Protein AF-A0AAU5KSC3-F1 (afdb_monomer_lite)

Radius of gyration: 21.06 Å; chains: 1; bounding box: 51×41×42 Å

Secondary structure (DSSP, 8-state):
----TTSSTTGGGB-TTT-PBPSS-SSSPPTTT-PPPP------S--------------

Structure (mmCIF, N/CA/C/O backbone):
data_AF-A0AAU5KSC3-F1
#
_entry.id   AF-A0AAU5KSC3-F1
#
loop_
_atom_site.group_PDB
_atom_site.id
_atom_site.type_symbol
_atom_site.label_atom_id
_atom_site.label_alt_id
_atom_site.label_comp_id
_atom_site.label_asym_id
_atom_site.label_entity_id
_atom_site.label_seq_id
_atom_site.pdbx_PDB_ins_code
_atom_site.Cartn_x
_atom_site.Cartn_y
_atom_site.Cartn_z
_atom_site.occupancy
_atom_site.B_iso_or_equiv
_atom_site.auth_seq_id
_atom_site.auth_comp_id
_atom_site.auth_asym_id
_atom_site.auth_atom_id
_atom_site.pdbx_PDB_model_num
ATOM 1 N N . MET A 1 1 ? 17.306 -13.565 -23.670 1.00 49.34 1 MET A N 1
ATOM 2 C CA . MET A 1 1 ? 15.998 -13.553 -22.999 1.00 49.34 1 MET A CA 1
ATOM 3 C C . MET A 1 1 ? 16.208 -12.755 -21.735 1.00 49.34 1 MET A C 1
ATOM 5 O O . MET A 1 1 ? 16.880 -13.253 -20.846 1.00 49.34 1 MET A O 1
ATOM 9 N N . ASP A 1 2 ? 15.813 -11.484 -21.735 1.00 54.50 2 ASP A N 1
ATOM 10 C CA . ASP A 1 2 ? 15.854 -10.660 -20.526 1.00 54.50 2 ASP A CA 1
ATOM 11 C C . ASP A 1 2 ? 14.451 -10.737 -19.920 1.00 54.50 2 ASP A C 1
ATOM 13 O O . ASP A 1 2 ? 13.483 -10.176 -20.436 1.00 54.50 2 ASP A O 1
ATOM 17 N N . GLU A 1 3 ? 14.313 -11.638 -18.954 1.00 58.28 3 GLU A N 1
ATOM 18 C CA . GLU A 1 3 ? 13.055 -12.029 -18.328 1.00 58.28 3 GLU A CA 1
ATOM 19 C C . GLU A 1 3 ? 12.553 -10.905 -17.403 1.00 58.28 3 GLU A C 1
ATOM 21 O O . GLU A 1 3 ? 12.863 -10.870 -16.221 1.00 58.28 3 GLU A O 1
ATOM 26 N N . GLY A 1 4 ? 11.781 -9.962 -17.957 1.00 57.97 4 GLY A N 1
ATOM 27 C CA . GLY A 1 4 ? 10.649 -9.277 -17.304 1.00 57.97 4 GLY A CA 1
ATOM 28 C C . GLY A 1 4 ? 10.820 -8.708 -15.883 1.00 57.97 4 GLY A C 1
ATOM 29 O O . GLY A 1 4 ? 9.840 -8.680 -15.134 1.00 57.97 4 GLY A O 1
ATOM 30 N N . GLY A 1 5 ? 12.013 -8.250 -15.499 1.00 55.84 5 GLY A N 1
ATOM 31 C CA . GLY A 1 5 ? 12.388 -7.988 -14.101 1.00 55.84 5 GLY A CA 1
ATOM 32 C C . GLY A 1 5 ? 11.816 -6.735 -13.418 1.00 55.84 5 GLY A C 1
ATOM 33 O O . GLY A 1 5 ? 12.070 -6.540 -12.233 1.00 55.84 5 GLY A O 1
ATOM 34 N N . GLU A 1 6 ? 11.041 -5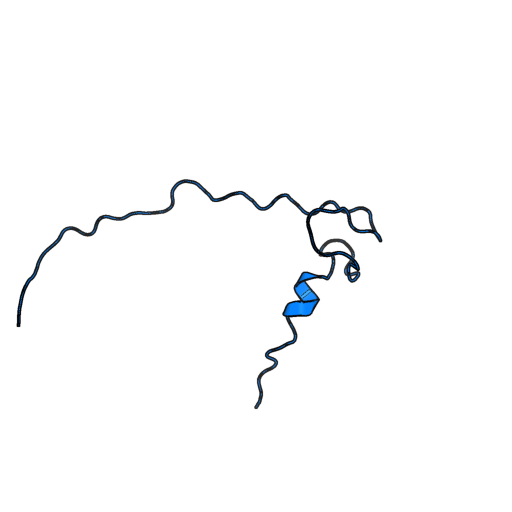.886 -14.100 1.00 56.44 6 GLU A N 1
ATOM 35 C CA . GLU A 1 6 ? 10.555 -4.601 -13.543 1.00 56.44 6 GLU A CA 1
ATOM 36 C C . GLU A 1 6 ? 9.022 -4.453 -13.491 1.00 56.44 6 GLU A C 1
ATOM 38 O O . GLU A 1 6 ? 8.488 -3.439 -13.038 1.00 56.44 6 GLU A O 1
ATOM 43 N N . SER A 1 7 ? 8.284 -5.489 -13.893 1.00 55.41 7 SER A N 1
ATOM 44 C CA . SER A 1 7 ? 6.821 -5.434 -14.043 1.00 55.41 7 SER A CA 1
ATOM 45 C C . SER A 1 7 ? 6.049 -5.423 -12.714 1.00 55.41 7 SER A C 1
ATOM 47 O O . SER A 1 7 ? 4.848 -5.173 -12.705 1.00 55.41 7 SER A O 1
ATOM 49 N N . ALA A 1 8 ? 6.703 -5.720 -11.588 1.00 59.88 8 ALA A N 1
ATOM 50 C CA . ALA A 1 8 ? 6.015 -5.984 -10.322 1.00 59.88 8 ALA A CA 1
ATOM 51 C C . ALA A 1 8 ? 6.035 -4.809 -9.331 1.00 59.88 8 ALA A C 1
ATOM 53 O O . ALA A 1 8 ? 5.118 -4.683 -8.523 1.00 59.88 8 ALA A O 1
ATOM 54 N N . CYS A 1 9 ? 7.023 -3.909 -9.406 1.00 63.62 9 CYS A N 1
ATOM 55 C CA . CYS A 1 9 ? 7.141 -2.802 -8.444 1.00 63.62 9 CYS A CA 1
ATOM 56 C C . CYS A 1 9 ? 6.013 -1.763 -8.575 1.00 63.62 9 CYS A C 1
ATOM 58 O O . CYS A 1 9 ? 5.705 -1.059 -7.614 1.00 63.62 9 CYS A O 1
ATOM 60 N N . TRP A 1 10 ? 5.392 -1.651 -9.753 1.00 74.00 10 TRP A N 1
ATOM 61 C CA . TRP A 1 10 ? 4.225 -0.791 -9.967 1.00 74.00 10 TRP A CA 1
ATOM 62 C C . TRP A 1 10 ? 2.899 -1.527 -9.734 1.00 74.00 10 TRP A C 1
ATOM 64 O O . TRP A 1 10 ? 1.910 -0.881 -9.390 1.00 74.00 10 TRP A O 1
ATOM 74 N N . LEU A 1 11 ? 2.882 -2.861 -9.861 1.00 76.25 11 LEU A N 1
ATOM 75 C CA . LEU A 1 11 ? 1.698 -3.691 -9.625 1.00 76.25 11 LEU A CA 1
ATOM 76 C C . LEU A 1 11 ? 1.265 -3.651 -8.153 1.00 76.25 11 LEU A C 1
ATOM 78 O O . LEU A 1 11 ? 0.076 -3.608 -7.865 1.00 76.25 11 LEU A O 1
ATOM 82 N N . ASP A 1 12 ? 2.228 -3.551 -7.234 1.00 74.56 12 ASP A N 1
ATOM 83 C CA . ASP A 1 12 ? 1.982 -3.357 -5.795 1.00 74.56 12 ASP A CA 1
ATOM 84 C C . ASP A 1 12 ? 1.194 -2.065 -5.485 1.00 74.56 12 ASP A C 1
ATOM 86 O O . ASP A 1 12 ? 0.514 -1.944 -4.466 1.00 74.56 12 ASP A O 1
ATOM 90 N N . ARG A 1 13 ? 1.217 -1.087 -6.402 1.00 81.62 13 ARG A N 1
ATOM 91 C CA . ARG A 1 13 ? 0.445 0.159 -6.272 1.00 81.62 13 ARG A CA 1
ATOM 92 C C . ARG A 1 13 ? -0.962 0.066 -6.850 1.00 81.62 13 ARG A C 1
ATOM 94 O O . ARG A 1 13 ? -1.741 1.009 -6.689 1.00 81.62 13 ARG A O 1
ATOM 101 N N . VAL A 1 14 ? -1.301 -1.022 -7.534 1.00 87.44 14 VAL A N 1
ATOM 102 C CA . VAL A 1 14 ? -2.642 -1.242 -8.074 1.00 87.44 14 VAL A CA 1
ATOM 103 C C . VAL A 1 14 ? -3.552 -1.727 -6.950 1.00 87.44 14 VAL A C 1
ATOM 105 O O . VAL A 1 14 ? -3.222 -2.642 -6.204 1.00 87.44 14 VAL A O 1
ATOM 108 N N . CYS A 1 15 ? -4.716 -1.100 -6.805 1.00 88.06 15 CYS A N 1
ATOM 109 C CA . CYS A 1 15 ? -5.713 -1.537 -5.838 1.00 88.06 15 CYS A CA 1
ATOM 110 C C . CYS A 1 15 ? -6.220 -2.944 -6.212 1.00 88.06 15 CYS A C 1
ATOM 112 O O . CYS A 1 15 ? -6.751 -3.095 -7.315 1.00 88.06 15 CYS A O 1
ATOM 114 N N . PRO A 1 16 ? -6.132 -3.947 -5.318 1.00 83.62 16 PRO A N 1
ATOM 115 C CA . PRO A 1 16 ? -6.575 -5.309 -5.625 1.00 83.62 16 PRO A CA 1
ATOM 116 C C . PRO A 1 16 ? -8.098 -5.418 -5.796 1.00 83.62 16 PRO A C 1
ATOM 118 O O . PRO A 1 16 ? -8.565 -6.301 -6.505 1.00 83.62 16 PRO A O 1
ATOM 121 N N . GLU A 1 17 ? -8.864 -4.489 -5.216 1.00 88.94 17 GLU A N 1
ATOM 122 C CA . GLU A 1 17 ? -10.331 -4.503 -5.283 1.00 88.94 17 GLU A CA 1
ATOM 123 C C . GLU A 1 17 ? -10.873 -3.955 -6.610 1.00 88.94 17 GLU A C 1
ATOM 125 O O . GLU A 1 17 ? -11.847 -4.472 -7.148 1.00 88.94 17 GLU A O 1
ATOM 130 N N . CYS A 1 18 ? -10.276 -2.882 -7.146 1.00 92.81 18 CYS A N 1
ATOM 131 C CA . CYS A 1 18 ? -10.811 -2.184 -8.327 1.00 92.81 18 CYS A CA 1
ATOM 132 C C . CYS A 1 18 ? -9.851 -2.098 -9.521 1.00 92.81 18 CYS A C 1
ATOM 134 O O . CYS A 1 18 ? -10.226 -1.560 -10.563 1.00 92.81 18 CYS A O 1
ATOM 136 N N . GLY A 1 19 ? -8.610 -2.571 -9.383 1.00 89.25 19 GLY A N 1
ATOM 137 C CA . GLY A 1 19 ? -7.614 -2.585 -10.456 1.00 89.25 19 GLY A CA 1
ATOM 138 C C . GLY A 1 19 ? -7.065 -1.211 -10.856 1.00 89.25 19 GLY A C 1
ATOM 139 O O . GLY A 1 19 ? -6.342 -1.112 -11.845 1.00 89.25 19 GLY A O 1
ATOM 140 N N . ARG A 1 20 ? -7.391 -0.13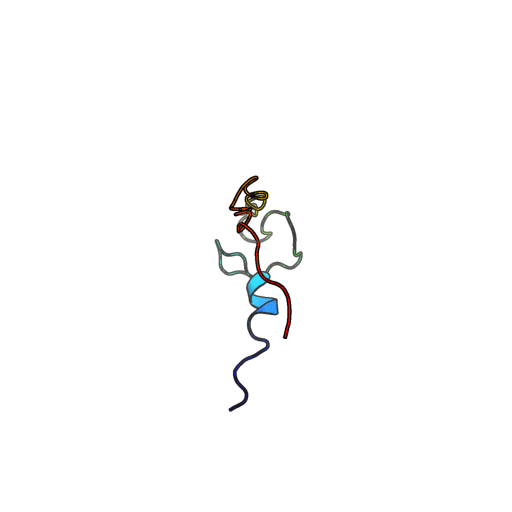5 -10.125 1.00 90.44 20 ARG A N 1
ATOM 141 C CA . ARG A 1 20 ? -6.862 1.212 -10.403 1.00 90.44 20 ARG A CA 1
ATOM 142 C C . ARG A 1 20 ? -5.556 1.473 -9.664 1.00 90.44 20 ARG A C 1
ATOM 144 O O . ARG A 1 20 ? -5.387 1.056 -8.519 1.00 90.44 20 ARG A O 1
ATOM 151 N N . LEU A 1 21 ? -4.651 2.194 -10.321 1.00 87.31 21 LEU A N 1
ATOM 152 C CA . LEU A 1 21 ? -3.388 2.632 -9.734 1.00 87.31 21 LEU A CA 1
ATOM 153 C C . LEU A 1 21 ? -3.646 3.686 -8.652 1.00 87.31 21 LEU A C 1
ATOM 155 O O . LEU A 1 21 ? -4.411 4.623 -8.871 1.00 87.31 21 LEU A O 1
ATOM 159 N N . ARG A 1 22 ? -3.011 3.528 -7.490 1.00 85.38 22 ARG A N 1
ATOM 160 C CA . ARG A 1 22 ? -3.103 4.475 -6.374 1.00 85.38 22 ARG A CA 1
ATOM 161 C C . ARG A 1 22 ? -2.040 5.558 -6.511 1.00 85.38 22 ARG A C 1
ATOM 163 O O . ARG A 1 22 ? -0.878 5.239 -6.769 1.00 85.38 22 ARG A O 1
ATOM 170 N N . GLU A 1 23 ? -2.412 6.814 -6.274 1.00 82.12 23 GLU A N 1
ATOM 171 C CA . GLU A 1 23 ? -1.451 7.923 -6.300 1.00 82.12 23 GLU A CA 1
ATOM 172 C C . GLU A 1 23 ? -0.582 7.919 -5.038 1.00 82.12 23 GLU A C 1
ATOM 174 O O . GLU A 1 23 ? 0.628 8.155 -5.089 1.00 82.12 23 GLU A O 1
ATOM 179 N N . ARG A 1 24 ? -1.185 7.575 -3.893 1.00 74.88 24 ARG A N 1
ATOM 180 C CA . ARG A 1 24 ? -0.488 7.457 -2.611 1.00 74.88 24 ARG A CA 1
ATOM 181 C C . ARG A 1 24 ? -0.423 6.004 -2.144 1.00 74.88 24 ARG A C 1
ATOM 183 O O . ARG A 1 24 ? -1.429 5.399 -1.776 1.00 74.88 24 ARG A O 1
ATOM 190 N N . ALA A 1 25 ? 0.790 5.454 -2.112 1.00 70.62 25 ALA A N 1
ATOM 191 C CA . ALA A 1 25 ? 1.057 4.164 -1.481 1.00 70.62 25 ALA A CA 1
ATOM 192 C C . ALA A 1 25 ? 0.891 4.261 0.051 1.00 70.62 25 ALA A C 1
ATOM 194 O O . ALA A 1 25 ? 1.195 5.292 0.654 1.00 70.62 25 ALA A O 1
ATOM 195 N N . GLY A 1 26 ? 0.413 3.188 0.691 1.00 70.25 26 GLY A N 1
ATOM 196 C CA . GLY A 1 26 ? 0.279 3.092 2.152 1.00 70.25 26 GLY A CA 1
ATOM 197 C C . GLY A 1 26 ? -1.116 2.688 2.640 1.00 70.25 26 GLY A C 1
ATOM 198 O O . GLY A 1 26 ? -1.942 2.199 1.871 1.00 70.25 26 GLY A O 1
ATOM 199 N N . ARG A 1 27 ? -1.386 2.906 3.936 1.00 74.31 27 ARG A N 1
ATOM 200 C CA . ARG A 1 27 ? -2.603 2.457 4.656 1.00 74.31 27 ARG A CA 1
ATOM 201 C C . ARG A 1 27 ? -3.874 3.28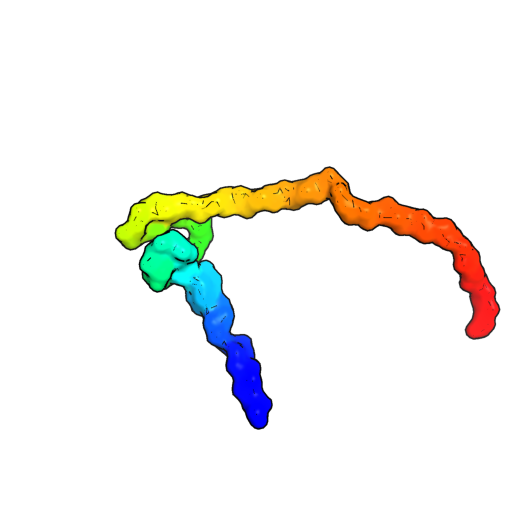5 4.394 1.00 74.31 27 ARG A C 1
ATOM 203 O O . ARG A 1 27 ? -4.873 3.109 5.080 1.00 74.31 27 ARG A O 1
ATOM 210 N N . GLN A 1 28 ? -3.834 4.214 3.444 1.00 85.44 28 GLN A N 1
ATOM 211 C CA . GLN A 1 28 ? -4.983 5.068 3.135 1.00 85.44 28 GLN A CA 1
ATOM 212 C C . GLN A 1 28 ? -6.026 4.319 2.292 1.00 85.44 28 GLN A C 1
ATOM 214 O O . GLN A 1 28 ? -5.635 3.464 1.494 1.00 85.44 28 GLN A O 1
ATOM 219 N N . PRO A 1 29 ? -7.324 4.642 2.409 1.00 88.06 29 PRO A N 1
ATOM 220 C CA . PRO A 1 29 ? -8.345 4.105 1.517 1.00 88.06 29 PRO A CA 1
ATOM 221 C C . PRO A 1 29 ? -8.042 4.418 0.045 1.00 88.06 29 PRO A C 1
ATOM 223 O O . PRO A 1 29 ? -7.406 5.424 -0.270 1.00 88.06 29 PRO A O 1
ATOM 226 N N . CYS A 1 30 ? -8.490 3.561 -0.870 1.00 90.31 30 CYS A N 1
ATOM 227 C CA . CYS A 1 30 ? -8.371 3.806 -2.301 1.00 90.31 30 CYS A CA 1
ATOM 228 C C . CYS A 1 30 ? -9.187 5.043 -2.696 1.00 90.31 30 CYS A C 1
ATOM 230 O O . CYS A 1 30 ? -10.389 5.097 -2.460 1.00 90.31 30 CYS A O 1
ATOM 232 N N . GLU A 1 31 ? -8.551 5.996 -3.372 1.00 90.38 31 GLU A N 1
ATOM 233 C CA . GLU A 1 31 ? -9.168 7.246 -3.843 1.00 90.38 31 GLU A CA 1
ATOM 234 C C . GLU A 1 31 ? -10.266 7.000 -4.892 1.00 90.38 31 GLU A C 1
ATOM 236 O O . GLU A 1 31 ? -11.120 7.851 -5.122 1.00 90.38 31 GLU A O 1
ATOM 241 N N . ASN A 1 32 ? -10.257 5.818 -5.518 1.00 91.12 32 ASN A N 1
ATOM 242 C CA . ASN A 1 32 ? -11.160 5.474 -6.604 1.00 91.12 32 ASN A CA 1
ATOM 243 C C . ASN A 1 32 ? -12.402 4.680 -6.172 1.00 91.12 32 ASN A C 1
ATOM 245 O O . ASN A 1 32 ? -13.482 4.894 -6.714 1.00 91.12 32 ASN A O 1
ATOM 249 N N . CYS A 1 33 ? -12.251 3.726 -5.250 1.00 93.00 33 CYS A N 1
ATOM 250 C CA . CYS A 1 33 ? -13.354 2.868 -4.795 1.00 93.00 33 CYS A CA 1
ATOM 251 C C . CYS A 1 33 ? -13.618 2.934 -3.284 1.00 93.00 33 CYS A C 1
ATOM 253 O O . CYS A 1 33 ? -14.609 2.379 -2.826 1.00 93.00 33 CYS A O 1
ATOM 255 N N . GLY A 1 34 ? -12.745 3.577 -2.502 1.00 90.31 34 GLY A N 1
ATOM 256 C CA . GLY A 1 34 ? -12.855 3.662 -1.044 1.00 90.31 34 GLY A CA 1
ATOM 257 C C . GLY A 1 34 ? -12.342 2.440 -0.275 1.00 90.31 34 GLY A C 1
ATOM 258 O O . GLY A 1 34 ? -12.414 2.437 0.951 1.00 90.31 34 GLY A O 1
ATOM 259 N N . ALA A 1 35 ? -11.805 1.415 -0.948 1.00 89.62 35 ALA A N 1
ATOM 260 C CA . ALA A 1 35 ? -11.299 0.210 -0.288 1.00 89.62 35 ALA A CA 1
ATOM 261 C C . ALA A 1 35 ? -10.164 0.528 0.698 1.00 89.62 35 ALA A C 1
ATOM 263 O O . ALA A 1 35 ? -9.161 1.136 0.318 1.00 89.62 35 ALA A O 1
ATOM 264 N N . VAL A 1 36 ? -10.307 0.103 1.953 1.00 85.81 36 VAL A N 1
ATOM 265 C CA . VAL A 1 36 ? -9.281 0.274 2.989 1.00 85.81 36 VAL A CA 1
ATOM 266 C C . VAL A 1 36 ? -8.304 -0.902 2.898 1.00 85.81 36 VAL A C 1
ATOM 268 O O . VAL A 1 36 ? -8.757 -2.043 2.950 1.00 85.81 36 VAL A O 1
ATOM 271 N N . PRO A 1 37 ? -6.987 -0.671 2.741 1.00 74.19 37 PRO A N 1
ATOM 272 C CA . PRO A 1 37 ? -6.015 -1.758 2.723 1.00 74.19 37 PRO A CA 1
ATOM 273 C C . PRO A 1 37 ? -6.029 -2.475 4.074 1.00 74.19 37 PRO A C 1
ATOM 275 O O . PRO A 1 37 ? -5.942 -1.822 5.119 1.00 74.19 37 PRO A O 1
ATOM 278 N N . ASP A 1 38 ? -6.144 -3.804 4.044 1.00 69.50 38 ASP A N 1
ATOM 279 C CA . ASP A 1 38 ? -6.151 -4.612 5.260 1.00 69.50 38 ASP A CA 1
ATOM 280 C C . ASP A 1 38 ? -4.851 -4.346 6.040 1.00 69.50 38 ASP A C 1
ATOM 282 O O . ASP A 1 38 ? -3.760 -4.336 5.447 1.00 69.50 38 ASP A O 1
ATOM 286 N N . PRO A 1 39 ? -4.924 -4.021 7.342 1.00 60.47 39 PRO A N 1
ATOM 287 C CA . PRO A 1 39 ? -3.725 -3.869 8.138 1.00 60.47 39 PRO A CA 1
ATOM 288 C C . PRO A 1 39 ? -3.032 -5.225 8.140 1.00 60.47 39 PRO A C 1
ATOM 290 O O . PRO A 1 39 ? -3.590 -6.159 8.699 1.00 60.47 39 PRO A O 1
ATOM 293 N N . GLU A 1 40 ? -1.848 -5.300 7.512 1.00 58.88 40 GLU A N 1
ATOM 294 C CA . GLU A 1 40 ? -1.074 -6.539 7.357 1.00 58.88 40 GLU A CA 1
ATOM 295 C C . GLU A 1 40 ? -1.313 -7.510 8.512 1.00 58.88 40 GLU A C 1
ATOM 297 O O . GLU A 1 40 ? -1.202 -7.062 9.664 1.00 58.88 40 GLU A O 1
ATOM 302 N N . PRO A 1 41 ? -1.602 -8.799 8.242 1.00 59.19 41 PRO A N 1
ATOM 303 C CA . PRO A 1 41 ? -1.772 -9.790 9.287 1.00 59.19 41 PRO A CA 1
ATOM 304 C C . PRO A 1 41 ? -0.459 -9.846 10.056 1.00 59.19 41 PRO A C 1
ATOM 306 O O . PRO A 1 41 ? 0.519 -10.468 9.639 1.00 59.19 41 PRO A O 1
ATOM 309 N N . GLY A 1 42 ? -0.425 -9.090 11.152 1.00 54.94 42 GLY A N 1
ATOM 310 C CA . GLY A 1 42 ? 0.756 -8.872 11.945 1.00 54.94 42 GLY A CA 1
ATOM 311 C C . GLY A 1 42 ? 1.296 -10.232 12.313 1.00 54.94 42 GLY A C 1
ATOM 312 O O . GLY A 1 42 ? 0.615 -11.001 12.984 1.00 54.9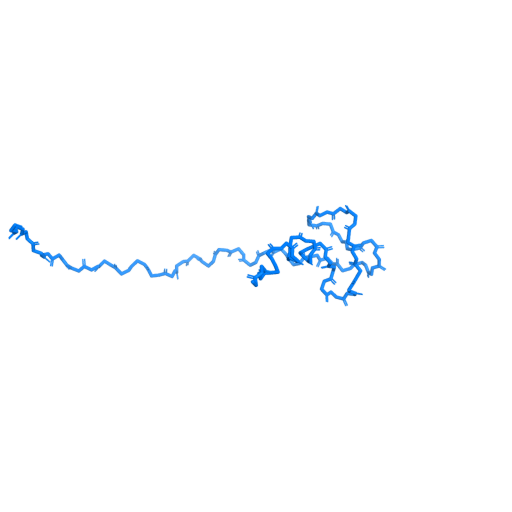4 42 GLY A O 1
ATOM 313 N N . ARG A 1 43 ? 2.501 -10.522 11.814 1.00 55.78 43 ARG A N 1
ATOM 314 C CA . ARG A 1 43 ? 3.498 -11.371 12.456 1.00 55.78 43 ARG A CA 1
ATOM 315 C C . ARG A 1 43 ? 2.860 -12.462 13.308 1.00 55.78 43 ARG A C 1
ATOM 317 O O . ARG A 1 43 ? 2.667 -12.246 14.499 1.00 55.78 43 ARG A O 1
ATOM 324 N N . ARG A 1 44 ? 2.577 -13.636 12.734 1.00 55.94 44 ARG A N 1
ATOM 325 C CA . ARG A 1 44 ? 2.215 -14.813 13.543 1.00 55.94 44 ARG A CA 1
ATOM 326 C C . ARG A 1 44 ? 3.296 -14.969 14.629 1.00 55.94 44 ARG A C 1
ATOM 328 O O . ARG A 1 44 ? 4.448 -15.236 14.270 1.00 55.94 44 ARG A O 1
ATOM 335 N N . PRO A 1 45 ? 3.022 -14.765 15.931 1.00 55.84 45 PRO A N 1
ATOM 336 C CA . PRO A 1 45 ? 4.025 -15.035 16.941 1.00 55.84 45 PRO A CA 1
ATOM 337 C C . PRO A 1 45 ? 4.094 -16.555 17.094 1.00 55.84 45 PRO A C 1
ATOM 339 O O . PRO A 1 45 ? 3.234 -17.162 17.717 1.00 55.84 45 PRO A O 1
ATOM 342 N N . GLY A 1 46 ? 5.106 -17.171 16.480 1.00 61.06 46 GLY A N 1
ATOM 343 C CA . GLY A 1 46 ? 5.435 -18.580 16.703 1.00 61.06 46 GLY A CA 1
ATOM 344 C C . GLY A 1 46 ? 5.275 -19.467 15.474 1.00 61.06 46 GLY A C 1
ATOM 345 O O . GLY A 1 46 ? 4.300 -20.195 15.325 1.00 61.06 46 GLY A O 1
ATOM 346 N N . SER A 1 47 ? 6.281 -19.486 14.608 1.00 60.22 47 SER A N 1
ATOM 347 C CA . SER A 1 47 ? 6.493 -20.620 13.708 1.00 60.22 47 SER A CA 1
ATOM 348 C C . SER A 1 47 ? 7.961 -21.020 13.790 1.00 60.22 47 SER A C 1
ATOM 350 O O . SER A 1 47 ? 8.819 -20.400 13.177 1.00 60.22 47 SER A O 1
ATOM 352 N N . GLY A 1 48 ? 8.210 -22.006 14.658 1.00 59.34 48 GLY A N 1
ATOM 353 C CA . GLY A 1 48 ? 9.308 -22.965 14.556 1.00 59.34 48 GLY A CA 1
ATOM 354 C C . GLY A 1 48 ? 10.717 -22.444 14.802 1.00 59.34 48 GLY A C 1
ATOM 355 O O . GLY A 1 48 ? 11.503 -22.340 13.872 1.00 59.34 48 GLY A O 1
ATOM 356 N N . ARG A 1 49 ? 11.098 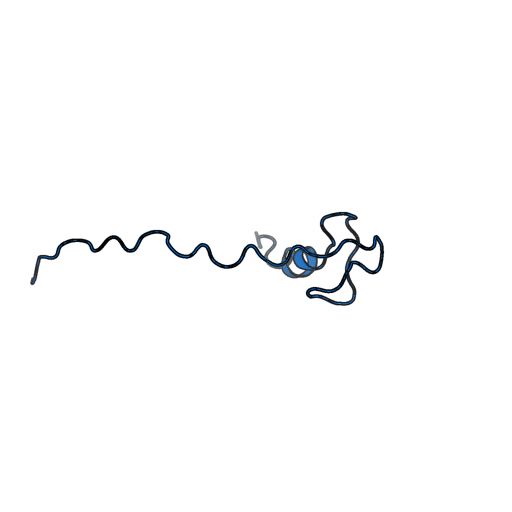-22.239 16.067 1.00 55.41 49 ARG A N 1
ATOM 357 C CA . ARG A 1 49 ? 12.476 -22.573 16.438 1.00 55.41 49 ARG A CA 1
ATOM 358 C C . ARG A 1 49 ? 12.462 -24.050 16.782 1.00 55.41 49 ARG A C 1
ATOM 360 O O . ARG A 1 49 ? 12.025 -24.407 17.869 1.00 55.41 49 ARG A O 1
ATOM 367 N N . GLU A 1 50 ? 12.876 -24.883 15.843 1.00 62.94 50 GLU A N 1
ATOM 368 C CA . GLU A 1 50 ? 13.332 -26.227 16.171 1.00 62.94 50 GLU A CA 1
ATOM 369 C C . GLU A 1 50 ? 14.781 -26.082 16.659 1.00 62.94 50 GLU A C 1
ATOM 371 O O . GLU A 1 50 ? 15.649 -25.710 15.867 1.00 62.94 50 GLU A O 1
ATOM 376 N N . PRO A 1 51 ? 15.089 -26.263 17.957 1.00 61.88 51 PRO A N 1
ATOM 377 C CA . PRO A 1 51 ? 16.466 -26.481 18.360 1.00 61.88 51 PRO A CA 1
ATOM 378 C C . PRO A 1 51 ? 16.872 -27.868 17.854 1.00 61.88 51 PRO A C 1
ATOM 380 O O . PRO A 1 51 ? 16.490 -28.881 18.436 1.00 61.88 51 PRO A O 1
ATOM 383 N N . GLY A 1 52 ? 17.625 -27.915 16.755 1.00 60.12 52 GLY A N 1
ATOM 384 C CA . GLY A 1 52 ? 18.339 -29.131 16.379 1.00 60.12 52 GLY A CA 1
ATOM 385 C C . GLY A 1 52 ? 19.286 -29.524 17.524 1.00 60.12 52 GLY A C 1
ATOM 386 O O . GLY A 1 52 ? 20.039 -28.661 17.991 1.00 60.12 52 GLY A O 1
ATOM 387 N N . PRO A 1 53 ? 19.237 -30.770 18.032 1.00 62.12 53 PRO A N 1
ATOM 388 C CA . PRO A 1 53 ? 20.210 -31.241 19.004 1.00 62.12 53 PRO A CA 1
ATOM 389 C C . PRO A 1 53 ? 21.576 -31.356 18.316 1.00 62.12 53 PRO A C 1
ATOM 391 O O . PRO A 1 53 ? 21.659 -31.595 17.115 1.00 62.12 53 PRO A O 1
ATOM 394 N N . GLY A 1 54 ? 22.630 -31.095 19.086 1.00 61.44 54 GLY A N 1
ATOM 395 C CA . GLY A 1 54 ? 23.978 -30.873 18.577 1.00 61.44 54 GLY A CA 1
ATOM 396 C C . GLY A 1 54 ? 24.723 -32.106 18.062 1.00 61.44 54 GLY A C 1
ATOM 397 O O . GLY A 1 54 ? 24.140 -33.146 17.778 1.00 61.44 54 GLY A O 1
ATOM 398 N N . ALA A 1 55 ? 26.049 -31.940 18.059 1.00 59.03 55 ALA A N 1
ATOM 399 C CA . ALA A 1 55 ? 27.086 -32.826 17.528 1.00 59.03 55 ALA A CA 1
ATOM 400 C C . ALA A 1 55 ? 27.216 -32.718 15.994 1.00 59.03 55 ALA A C 1
ATOM 402 O O . ALA A 1 55 ? 26.231 -32.729 15.276 1.00 59.03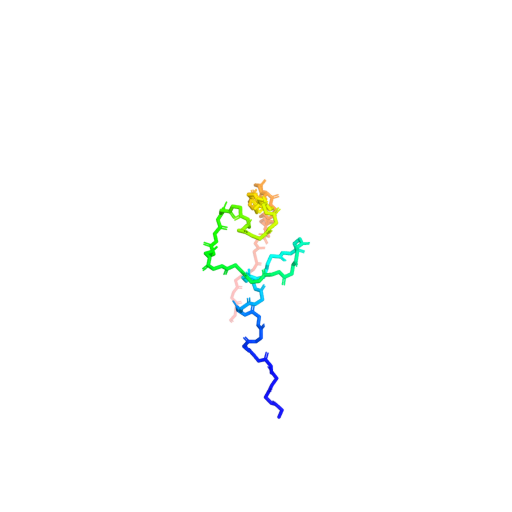 55 ALA A O 1
ATOM 403 N N . ASP A 1 56 ? 28.396 -32.524 15.419 1.00 60.59 56 ASP A N 1
ATOM 404 C CA . ASP A 1 56 ? 29.689 -33.037 15.851 1.00 60.59 56 ASP A CA 1
ATOM 405 C C . ASP A 1 56 ? 30.835 -32.170 15.304 1.00 60.59 56 ASP A C 1
ATOM 407 O O . ASP A 1 56 ? 30.691 -31.472 14.300 1.00 60.59 56 ASP A O 1
ATOM 411 N N . ARG A 1 57 ? 31.954 -32.163 16.024 1.00 65.31 57 ARG A N 1
ATOM 412 C CA . ARG A 1 57 ? 33.154 -31.385 15.705 1.00 65.31 57 ARG A CA 1
ATOM 413 C C . ARG A 1 57 ? 33.999 -32.112 14.652 1.00 65.31 57 ARG A C 1
ATOM 415 O O . ARG A 1 57 ? 34.074 -33.328 14.692 1.00 65.31 57 ARG A O 1
ATOM 422 N N . SER A 1 58 ? 34.773 -31.323 13.904 1.00 63.19 58 SER A N 1
ATOM 423 C CA . SER A 1 58 ? 36.124 -31.651 13.410 1.00 63.19 58 SER A CA 1
ATOM 424 C C . SER A 1 58 ? 36.280 -32.695 12.295 1.00 63.19 58 SER A C 1
ATOM 426 O O . SER A 1 58 ? 36.214 -33.890 12.551 1.00 63.19 58 SER A O 1
ATOM 428 N N . ASP A 1 59 ? 36.682 -32.213 11.115 1.00 62.78 59 ASP A N 1
ATOM 429 C CA . ASP A 1 59 ? 37.904 -32.651 10.408 1.00 62.78 59 ASP A CA 1
ATOM 430 C C . ASP A 1 59 ? 38.419 -31.490 9.539 1.00 62.78 59 ASP A C 1
ATOM 432 O O . ASP A 1 59 ? 37.656 -31.031 8.656 1.00 62.78 59 ASP A O 1
#

pLDDT: mean 70.97, std 13.55, range [49.34, 93.0]

Foldseek 3Di:
DPPDPPPVVQVLQQDPVPRDGAPDDDQAAGPPPRHGPDPPPPDPPDDDPDPDDDDDDDD

Sequence (59 aa):
MDEGGESACWLDRVCPECGRLRERAGRQPCENCGAVPDPEPGRRPGSGREPGPGADRSD